Protein AF-M3D327-F1 (afdb_monomer)

Organism: NCBI:txid1284664

Foldseek 3Di:
DAQAAAEAEWEFPCLPPPNPPDFGKTKDFPVVLVVNCVVPQQHWYFYQGNVRWTWIAGSVLVVVVCVVDPDPPDRMDMDTCVSGVVRTDGPVVVVVVSVVSLDPDPDDPVVVVVHCQPDPPDDDPDDDDDDDDDDDDDD

Structure (mmCIF, N/CA/C/O backbone):
data_AF-M3D327-F1
#
_entry.id   AF-M3D327-F1
#
loop_
_atom_site.group_PDB
_atom_site.id
_atom_site.type_symbol
_atom_site.label_atom_id
_atom_site.label_alt_id
_atom_site.label_comp_id
_atom_site.label_asym_id
_atom_site.label_entity_id
_atom_site.label_seq_id
_atom_site.pdbx_PDB_ins_code
_atom_site.Cartn_x
_atom_site.Cartn_y
_atom_site.Cartn_z
_atom_site.occupancy
_atom_site.B_iso_or_equiv
_atom_site.auth_seq_id
_atom_site.auth_comp_id
_atom_site.auth_asym_id
_atom_site.auth_atom_id
_atom_site.pdbx_PDB_model_num
ATOM 1 N N . MET A 1 1 ? -12.982 -10.449 17.063 1.00 38.06 1 MET A N 1
ATOM 2 C CA . MET A 1 1 ? -11.955 -9.574 16.463 1.00 38.06 1 MET A CA 1
ATOM 3 C C . MET A 1 1 ? -11.464 -10.295 15.220 1.00 38.06 1 MET A C 1
ATOM 5 O O . MET A 1 1 ? -11.072 -11.445 15.348 1.00 38.06 1 MET A O 1
ATOM 9 N N . ARG A 1 2 ? -11.638 -9.720 14.027 1.00 43.25 2 ARG A N 1
ATOM 10 C CA . ARG A 1 2 ? -11.133 -10.313 12.782 1.00 43.25 2 ARG A CA 1
ATOM 11 C C . ARG A 1 2 ? -9.745 -9.730 12.567 1.00 43.25 2 ARG A C 1
ATOM 13 O O . ARG A 1 2 ? -9.640 -8.540 12.295 1.00 43.25 2 ARG A O 1
ATOM 20 N N . THR A 1 3 ? -8.714 -10.522 12.809 1.00 50.16 3 THR A N 1
ATOM 21 C CA . THR A 1 3 ? -7.324 -10.148 12.553 1.00 50.16 3 THR A CA 1
ATOM 22 C C . THR A 1 3 ? -7.073 -10.285 11.050 1.00 50.16 3 THR A C 1
ATOM 24 O O . THR A 1 3 ? -7.406 -11.308 10.457 1.00 50.16 3 THR A O 1
ATOM 27 N N . GLY A 1 4 ? -6.583 -9.224 10.413 1.00 60.16 4 GLY A N 1
ATOM 28 C CA . GLY A 1 4 ? -6.342 -9.165 8.972 1.00 60.16 4 GLY A CA 1
ATOM 29 C C . GLY A 1 4 ? -6.110 -7.730 8.525 1.00 60.16 4 GLY A C 1
ATOM 30 O O . GLY A 1 4 ? -6.919 -6.855 8.833 1.00 60.16 4 GLY A O 1
ATOM 31 N N . ASP A 1 5 ? -5.021 -7.483 7.801 1.00 66.38 5 ASP A N 1
ATOM 32 C CA . ASP A 1 5 ? -4.782 -6.169 7.213 1.00 66.38 5 ASP A CA 1
ATOM 33 C C . ASP A 1 5 ? -5.622 -5.982 5.948 1.00 66.38 5 ASP A C 1
ATOM 35 O O . ASP A 1 5 ? -5.693 -6.844 5.067 1.00 66.38 5 ASP A O 1
ATOM 39 N N . LEU A 1 6 ? -6.256 -4.813 5.843 1.00 75.12 6 LEU A N 1
ATOM 40 C CA . LEU A 1 6 ? -6.882 -4.379 4.601 1.00 75.12 6 LEU A CA 1
ATOM 41 C C . LEU A 1 6 ? -5.792 -3.882 3.657 1.00 75.12 6 LEU A C 1
ATOM 43 O O . LEU A 1 6 ? -5.127 -2.879 3.921 1.00 75.12 6 LEU A O 1
ATOM 47 N N . ILE A 1 7 ? -5.631 -4.596 2.547 1.00 84.56 7 ILE A N 1
ATOM 48 C CA . ILE A 1 7 ? -4.567 -4.360 1.578 1.00 84.56 7 ILE A CA 1
ATOM 49 C C . ILE A 1 7 ? -5.166 -3.842 0.272 1.00 84.56 7 ILE A C 1
ATOM 51 O O . ILE A 1 7 ? -6.045 -4.471 -0.322 1.00 84.56 7 ILE A O 1
ATOM 55 N N . GLN A 1 8 ? -4.633 -2.728 -0.227 1.00 88.12 8 GLN A N 1
ATOM 56 C CA . GLN A 1 8 ? -4.935 -2.223 -1.563 1.00 88.12 8 GLN A CA 1
ATOM 57 C C . GLN A 1 8 ? -3.743 -2.395 -2.504 1.00 88.12 8 GLN A C 1
ATOM 59 O O . GLN A 1 8 ? -2.686 -1.803 -2.314 1.00 88.12 8 GLN A O 1
ATOM 64 N N . VAL A 1 9 ? -3.935 -3.137 -3.594 1.00 91.88 9 VAL A N 1
ATOM 65 C CA . VAL A 1 9 ? -2.873 -3.375 -4.584 1.00 91.88 9 VAL A CA 1
ATOM 66 C C . VAL A 1 9 ? -2.920 -2.326 -5.701 1.00 91.88 9 VAL A C 1
ATOM 68 O O . VAL A 1 9 ? -3.999 -1.968 -6.194 1.00 91.88 9 VAL A O 1
ATOM 71 N N . LYS A 1 10 ? -1.753 -1.825 -6.120 1.00 92.88 10 LYS A N 1
ATOM 72 C CA . LYS A 1 10 ? -1.576 -0.917 -7.264 1.00 92.88 10 LYS A CA 1
ATOM 73 C C . LYS A 1 10 ? -0.363 -1.334 -8.091 1.00 92.88 10 LYS A C 1
ATOM 75 O O . LYS A 1 10 ? 0.684 -1.663 -7.552 1.00 92.88 10 LYS A O 1
ATOM 80 N N . LYS A 1 11 ? -0.499 -1.259 -9.414 1.00 92.56 11 LYS A N 1
ATOM 81 C CA . LYS A 1 11 ? 0.601 -1.466 -10.363 1.00 92.56 11 LYS A CA 1
ATOM 82 C C . LYS A 1 11 ? 1.211 -0.131 -10.764 1.00 92.56 11 LYS A C 1
ATOM 84 O O . LYS A 1 11 ? 0.477 0.846 -10.920 1.00 92.56 11 LYS A O 1
ATOM 89 N N . SER A 1 12 ? 2.528 -0.110 -10.917 1.00 92.12 12 SER A N 1
ATOM 90 C CA . SER A 1 12 ? 3.268 1.062 -11.367 1.00 92.12 12 SER A CA 1
ATOM 91 C C . SER A 1 12 ? 2.827 1.462 -12.770 1.00 92.12 12 SER A C 1
ATOM 93 O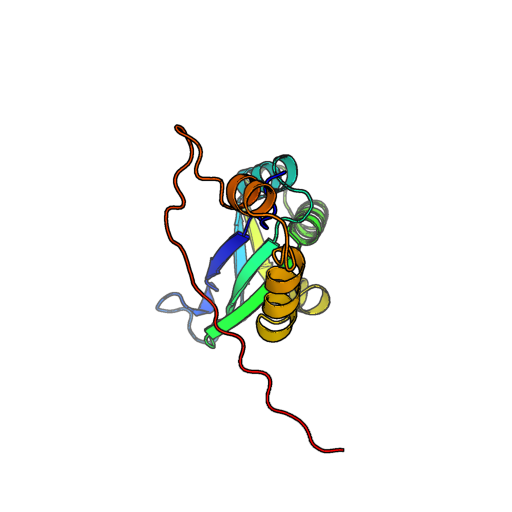 O . SER A 1 12 ? 2.588 0.613 -13.632 1.00 92.12 12 SER A O 1
ATOM 95 N N . ALA A 1 13 ? 2.762 2.765 -13.029 1.00 88.75 13 ALA A N 1
ATOM 96 C CA . ALA A 1 13 ? 2.535 3.294 -14.367 1.00 88.75 13 ALA A CA 1
ATOM 97 C C . ALA A 1 13 ? 3.628 2.852 -15.361 1.00 88.75 13 ALA A C 1
ATOM 99 O O . ALA A 1 13 ? 3.352 2.795 -16.559 1.00 88.75 13 ALA A O 1
ATOM 100 N N . ALA A 1 14 ? 4.825 2.490 -14.880 1.00 85.81 14 ALA A N 1
ATOM 101 C CA . ALA A 1 14 ? 5.914 1.948 -15.695 1.00 85.81 14 ALA A CA 1
ATOM 102 C C . ALA A 1 14 ? 5.580 0.581 -16.325 1.00 85.81 14 ALA A C 1
ATOM 104 O O . ALA A 1 14 ? 6.131 0.240 -17.367 1.00 85.81 14 ALA A O 1
ATOM 105 N N . LEU A 1 15 ? 4.632 -0.170 -15.745 1.00 83.69 15 LEU A N 1
ATOM 106 C CA . LEU A 1 15 ? 4.115 -1.429 -16.304 1.00 83.69 15 LEU A CA 1
ATOM 107 C C . LEU A 1 15 ? 3.075 -1.211 -17.415 1.00 83.69 15 LEU A C 1
ATOM 109 O O . LEU A 1 15 ? 2.579 -2.173 -17.999 1.00 83.69 15 LEU A O 1
ATOM 113 N N . THR A 1 16 ? 2.693 0.038 -17.695 1.00 80.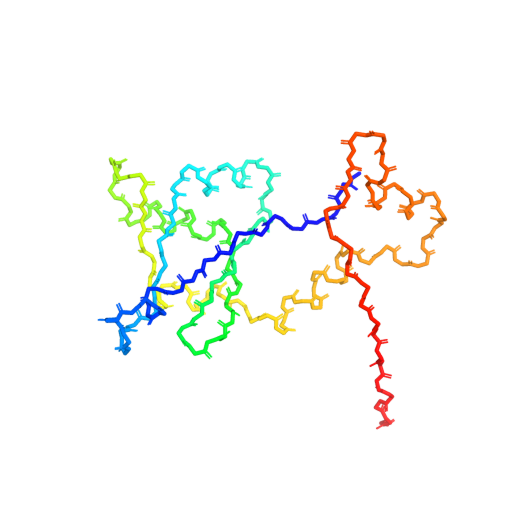38 16 THR A N 1
ATOM 114 C CA . THR A 1 16 ? 1.731 0.343 -18.760 1.00 80.38 16 THR A CA 1
ATOM 115 C C . THR A 1 16 ? 2.445 0.322 -20.118 1.00 80.38 16 THR A C 1
ATOM 117 O O . THR A 1 16 ? 3.491 0.968 -20.249 1.00 80.38 16 THR A O 1
ATOM 120 N N . PRO A 1 17 ? 1.891 -0.351 -21.148 1.00 73.44 17 PRO A N 1
ATOM 121 C CA . PRO A 1 17 ? 2.461 -0.348 -22.494 1.00 73.44 17 PRO A CA 1
ATOM 122 C C . PRO A 1 17 ? 2.753 1.077 -22.990 1.00 73.44 17 PRO A C 1
ATOM 124 O O . PRO A 1 17 ? 1.925 1.977 -22.839 1.00 73.44 17 PRO A O 1
ATOM 127 N N . GLY A 1 18 ? 3.948 1.298 -23.545 1.00 68.88 18 GLY A N 1
ATOM 128 C CA . GLY A 1 18 ? 4.393 2.613 -24.030 1.00 68.88 18 GLY A CA 1
ATOM 129 C C . GLY A 1 18 ? 4.981 3.555 -22.968 1.00 68.88 18 GLY A C 1
ATOM 130 O O . GLY A 1 18 ? 5.300 4.698 -23.288 1.00 68.88 18 GLY A O 1
ATOM 131 N N . ARG A 1 19 ? 5.140 3.112 -21.710 1.00 67.19 19 ARG A N 1
ATOM 132 C CA . ARG A 1 19 ? 5.776 3.891 -20.622 1.00 67.19 19 ARG A CA 1
ATOM 133 C C . ARG A 1 19 ? 6.955 3.181 -19.946 1.00 67.19 19 ARG A C 1
ATOM 135 O O . ARG A 1 19 ? 7.397 3.619 -18.882 1.00 67.19 19 ARG A O 1
ATOM 142 N N . ALA A 1 20 ? 7.462 2.114 -20.562 1.00 58.22 20 ALA A N 1
ATOM 143 C CA . ALA A 1 20 ? 8.624 1.378 -20.077 1.00 58.22 20 ALA A CA 1
ATOM 144 C C . ALA A 1 20 ? 9.837 2.320 -19.923 1.00 58.22 20 ALA A C 1
ATOM 146 O O . ALA A 1 20 ? 10.126 3.110 -20.819 1.00 58.22 20 ALA A O 1
ATOM 147 N N . GLY A 1 21 ? 10.510 2.267 -18.768 1.00 61.69 21 GLY A N 1
ATOM 148 C CA . GLY A 1 21 ? 11.679 3.102 -18.452 1.00 61.69 21 GLY A CA 1
ATOM 149 C C . GLY A 1 21 ? 11.391 4.421 -17.719 1.00 61.69 21 GLY A C 1
ATOM 150 O O . GLY A 1 21 ? 12.333 5.127 -17.367 1.00 61.69 21 GLY A O 1
ATOM 151 N N . ARG A 1 22 ? 10.123 4.768 -17.448 1.00 71.06 22 ARG A N 1
ATOM 152 C CA . ARG A 1 22 ? 9.789 5.886 -16.543 1.00 71.06 22 ARG A CA 1
ATOM 153 C C . ARG A 1 22 ? 9.910 5.487 -15.073 1.00 71.06 22 ARG A C 1
ATOM 155 O O . ARG A 1 22 ? 9.716 4.325 -14.729 1.00 71.06 22 ARG A O 1
ATOM 162 N N . GLU A 1 23 ? 10.180 6.479 -14.221 1.00 87.44 23 GLU A N 1
ATOM 163 C CA . GLU A 1 23 ? 10.185 6.314 -12.764 1.00 87.44 23 GLU A CA 1
ATOM 164 C C . GLU A 1 23 ? 8.863 5.697 -12.277 1.00 87.44 23 GLU A C 1
ATOM 166 O O . GLU A 1 23 ? 7.769 6.053 -12.739 1.00 87.44 23 GLU A O 1
ATOM 171 N N . ASP A 1 24 ? 8.979 4.755 -11.340 1.00 93.44 24 ASP A N 1
ATOM 172 C CA . ASP A 1 24 ? 7.843 4.075 -10.735 1.00 93.44 24 ASP A CA 1
ATOM 173 C C . ASP A 1 24 ? 6.892 5.083 -10.075 1.00 93.44 24 ASP A C 1
ATOM 175 O O . ASP A 1 24 ? 7.295 5.920 -9.263 1.00 93.44 24 ASP A O 1
ATOM 179 N N . SER A 1 25 ? 5.609 5.001 -10.428 1.00 94.50 25 SER A N 1
ATOM 180 C CA . SER A 1 25 ? 4.577 5.876 -9.875 1.00 94.50 25 SER A CA 1
ATOM 181 C C . SER A 1 25 ? 3.209 5.206 -9.846 1.00 94.50 25 SER A C 1
ATOM 183 O O . SER A 1 25 ? 2.883 4.380 -10.701 1.00 94.50 25 SER A O 1
ATOM 185 N N . TRP A 1 26 ? 2.387 5.579 -8.866 1.00 95.00 26 TRP A N 1
ATOM 186 C CA . TRP A 1 26 ? 1.081 4.971 -8.620 1.00 95.00 26 TRP A CA 1
ATOM 187 C C . TRP A 1 26 ? 0.018 6.033 -8.381 1.00 95.00 26 TRP A C 1
ATOM 189 O O . TRP A 1 26 ? 0.224 6.986 -7.633 1.00 95.00 26 TRP A O 1
ATOM 199 N N . THR A 1 27 ? -1.153 5.841 -8.985 1.00 93.69 27 THR A N 1
ATOM 200 C CA . THR A 1 27 ? -2.313 6.707 -8.760 1.00 93.69 27 THR A CA 1
ATOM 201 C C . THR A 1 27 ? -3.194 6.159 -7.639 1.00 93.69 27 THR A C 1
ATOM 203 O O . THR A 1 27 ? -3.692 5.028 -7.695 1.00 93.69 27 THR A O 1
ATOM 206 N N . VAL A 1 28 ? -3.436 7.000 -6.638 1.00 94.00 28 VAL A N 1
ATOM 207 C CA . VAL A 1 28 ? -4.244 6.714 -5.453 1.00 94.00 28 VAL A CA 1
ATOM 208 C C . VAL A 1 28 ? -5.542 7.514 -5.527 1.00 94.00 28 VAL A C 1
ATOM 210 O O . VAL A 1 28 ? -5.538 8.723 -5.758 1.00 94.00 28 VAL A O 1
ATOM 213 N N . LYS A 1 29 ? -6.679 6.831 -5.354 1.00 92.94 29 LYS A N 1
ATOM 214 C CA . LYS A 1 29 ? -8.001 7.468 -5.293 1.00 92.94 29 LYS A CA 1
ATOM 215 C C . LYS A 1 29 ? -8.263 7.896 -3.853 1.00 92.94 29 LYS A C 1
ATOM 217 O O . LYS A 1 29 ? -8.213 7.051 -2.967 1.00 92.94 29 LYS A O 1
ATOM 222 N N . ARG A 1 30 ? -8.599 9.169 -3.638 1.00 92.31 30 ARG A N 1
ATOM 223 C CA . ARG A 1 30 ? -8.744 9.752 -2.291 1.00 92.31 30 ARG A CA 1
ATOM 224 C C . ARG A 1 30 ? -9.839 9.070 -1.483 1.00 92.31 30 ARG A C 1
ATOM 226 O O . ARG A 1 30 ? -9.573 8.556 -0.410 1.00 92.31 30 ARG A O 1
ATOM 233 N N . ARG A 1 31 ? -11.031 8.940 -2.076 1.00 88.81 31 ARG A N 1
ATOM 234 C CA . ARG A 1 31 ? -12.158 8.240 -1.444 1.00 88.81 31 ARG A CA 1
ATOM 235 C C . ARG A 1 31 ? -11.783 6.823 -1.002 1.00 88.81 31 ARG A C 1
ATOM 237 O O . ARG A 1 31 ? -11.988 6.480 0.142 1.00 88.81 31 ARG A O 1
ATOM 244 N N . GLN A 1 32 ? -11.151 6.040 -1.879 1.00 89.81 32 GLN A N 1
ATOM 245 C CA . GLN A 1 32 ? -10.718 4.680 -1.537 1.00 89.81 32 GLN A CA 1
ATOM 246 C C . GLN A 1 32 ? -9.712 4.662 -0.377 1.00 89.81 32 GLN A C 1
ATOM 248 O O . GLN A 1 32 ? -9.761 3.769 0.459 1.00 89.81 32 GLN A O 1
ATOM 253 N N . LEU A 1 33 ? -8.775 5.611 -0.351 1.00 92.12 33 LEU A N 1
ATOM 254 C CA . LEU A 1 33 ? -7.788 5.726 0.716 1.00 92.12 33 LEU A CA 1
ATOM 255 C C . LEU A 1 33 ? -8.441 6.049 2.065 1.00 92.12 33 LEU A C 1
ATOM 257 O O . LEU A 1 33 ? -8.099 5.420 3.062 1.00 92.12 33 LEU A O 1
ATOM 261 N N . HIS A 1 34 ? -9.377 6.997 2.089 1.00 91.81 34 HIS A N 1
ATOM 262 C CA . HIS A 1 34 ? -10.098 7.370 3.307 1.00 91.81 34 HIS A CA 1
ATOM 263 C C . HIS A 1 34 ? -11.034 6.253 3.759 1.00 91.81 34 HIS A C 1
ATOM 265 O O . HIS A 1 34 ? -10.956 5.865 4.917 1.00 91.81 34 HIS A O 1
ATOM 271 N N . ASP A 1 35 ? -11.782 5.637 2.837 1.00 87.44 35 ASP A N 1
ATOM 272 C CA . ASP A 1 35 ? -12.620 4.469 3.128 1.00 87.44 35 ASP A CA 1
ATOM 273 C C . ASP A 1 35 ? -11.772 3.351 3.780 1.00 87.44 35 ASP A C 1
ATOM 275 O O . ASP A 1 35 ? -12.171 2.771 4.785 1.00 87.44 35 ASP A O 1
ATOM 279 N N . LEU A 1 36 ? -10.568 3.058 3.266 1.00 83.44 36 LEU A N 1
ATOM 280 C CA . LEU A 1 36 ? -9.670 2.053 3.860 1.00 83.4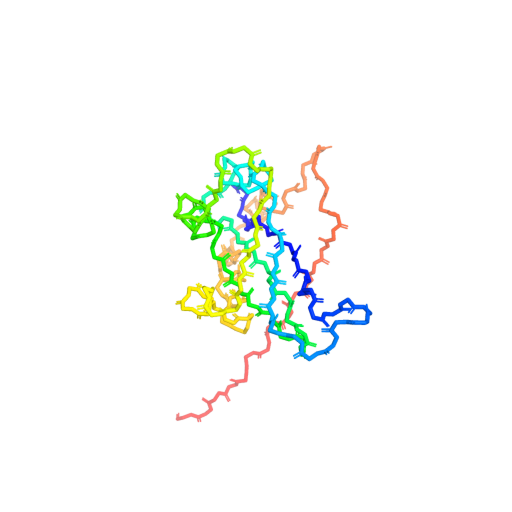4 36 LEU A CA 1
ATOM 281 C C . LEU A 1 36 ? -9.235 2.410 5.285 1.00 83.44 36 LEU A C 1
ATOM 283 O O . LEU A 1 36 ? -9.215 1.530 6.144 1.00 83.44 36 LEU A O 1
ATOM 287 N N . LEU A 1 37 ? -8.896 3.676 5.534 1.00 87.25 37 LEU A N 1
ATOM 288 C CA . LEU A 1 37 ? -8.448 4.155 6.844 1.00 87.25 37 LEU A CA 1
ATOM 289 C C . LEU A 1 37 ? -9.576 4.213 7.877 1.00 87.25 37 LEU A C 1
ATOM 291 O O . LEU A 1 37 ? -9.325 3.950 9.050 1.00 87.25 37 LEU A O 1
ATOM 295 N N . GLU A 1 38 ? -10.803 4.500 7.446 1.00 86.81 38 GLU A N 1
ATOM 296 C CA . GLU A 1 38 ? -11.998 4.417 8.291 1.00 86.81 38 GLU A CA 1
ATOM 297 C C . GLU A 1 38 ? -12.267 2.978 8.750 1.00 86.81 38 GLU A C 1
ATOM 299 O O . GLU A 1 38 ? -12.669 2.757 9.891 1.00 86.81 38 GLU A O 1
ATOM 304 N N . HIS A 1 39 ? -12.014 1.988 7.886 1.00 82.50 39 HIS A N 1
ATOM 305 C CA . HIS A 1 39 ? -12.220 0.576 8.218 1.00 82.50 39 HIS A CA 1
ATOM 306 C C . HIS A 1 39 ? -11.046 -0.037 8.991 1.00 82.50 39 HIS A C 1
ATOM 308 O O . HIS A 1 39 ? -11.258 -0.885 9.858 1.00 82.50 39 HIS A O 1
ATOM 314 N N . SER A 1 40 ? -9.808 0.346 8.669 1.00 80.50 40 SER A N 1
ATOM 315 C CA . SER A 1 40 ? -8.616 -0.089 9.393 1.00 80.50 40 SER A CA 1
ATOM 316 C C . SER A 1 40 ? -7.495 0.946 9.333 1.00 80.50 40 SER A C 1
ATOM 318 O O . SER A 1 40 ? -6.920 1.228 8.276 1.00 80.50 40 SER A O 1
ATOM 320 N N . ALA A 1 41 ? -7.091 1.420 10.512 1.00 83.31 41 ALA A N 1
ATOM 321 C CA . ALA A 1 41 ? -5.933 2.292 10.676 1.00 83.31 41 ALA A CA 1
ATOM 322 C C . ALA A 1 41 ? -4.591 1.595 10.357 1.00 83.31 41 ALA A C 1
ATOM 324 O O . ALA A 1 41 ? -3.597 2.285 10.119 1.00 83.31 41 ALA A O 1
ATOM 325 N N . SER A 1 42 ? -4.550 0.252 10.341 1.00 84.69 42 SER A N 1
ATOM 326 C CA . SER A 1 42 ? -3.373 -0.538 9.943 1.00 84.69 42 SER A CA 1
ATOM 327 C C . SER A 1 42 ? -3.325 -0.845 8.445 1.00 84.69 42 SER A C 1
ATOM 329 O O . SER A 1 42 ? -2.388 -1.494 7.999 1.00 84.69 42 SER A O 1
ATOM 331 N N . SER A 1 43 ? -4.301 -0.382 7.654 1.00 88.12 43 SER A N 1
ATOM 332 C CA . SER A 1 43 ? -4.359 -0.680 6.220 1.00 88.12 43 SER A CA 1
ATOM 333 C C . SER A 1 43 ? -3.087 -0.265 5.468 1.00 88.12 43 SER A C 1
ATOM 335 O O . SER A 1 43 ? -2.449 0.756 5.756 1.00 88.12 43 SER A O 1
ATOM 337 N N . VAL A 1 44 ? -2.726 -1.064 4.464 1.00 92.88 44 VAL A N 1
ATOM 338 C CA . VAL A 1 44 ? -1.507 -0.882 3.668 1.00 92.88 44 VAL A CA 1
ATOM 339 C C . VAL A 1 44 ? -1.797 -0.910 2.171 1.00 92.88 44 VAL A C 1
ATOM 341 O O . VAL A 1 44 ? -2.808 -1.434 1.698 1.00 92.88 44 VAL A O 1
ATOM 344 N N . TYR A 1 45 ? -0.877 -0.341 1.403 1.00 94.88 45 TYR A N 1
ATOM 345 C CA . TYR A 1 45 ? -0.846 -0.415 -0.046 1.00 94.88 45 TYR A CA 1
ATOM 346 C C . TYR A 1 45 ? 0.303 -1.304 -0.496 1.00 94.88 45 TYR A C 1
ATOM 348 O O . TYR A 1 45 ? 1.442 -1.103 -0.090 1.00 94.88 45 TYR A O 1
ATOM 356 N N . TRP A 1 46 ? 0.005 -2.248 -1.382 1.00 95.94 46 TRP A N 1
ATOM 357 C CA . TRP A 1 46 ? 1.004 -3.034 -2.096 1.00 95.94 46 TRP A CA 1
ATOM 358 C C . TRP A 1 46 ? 1.246 -2.392 -3.457 1.00 95.94 46 TRP A C 1
ATOM 360 O O . TRP A 1 46 ? 0.390 -2.430 -4.348 1.00 95.94 46 TRP A O 1
ATOM 370 N N . LEU A 1 47 ? 2.400 -1.754 -3.599 1.00 95.94 47 LEU A N 1
ATOM 371 C CA . LEU A 1 47 ? 2.801 -0.999 -4.774 1.00 95.94 47 LEU A CA 1
ATOM 372 C C . LEU A 1 47 ? 3.768 -1.846 -5.606 1.00 95.94 47 LEU A C 1
ATOM 374 O O . LEU A 1 47 ? 4.948 -1.963 -5.288 1.00 95.94 47 LEU A O 1
ATOM 378 N N . ILE A 1 48 ? 3.246 -2.452 -6.671 1.00 94.44 48 ILE A N 1
ATOM 379 C CA . ILE A 1 48 ? 4.011 -3.304 -7.585 1.00 94.44 48 ILE A CA 1
ATOM 380 C C . ILE A 1 48 ? 4.817 -2.403 -8.517 1.00 94.44 48 ILE A C 1
ATOM 382 O O . ILE A 1 48 ? 4.234 -1.593 -9.249 1.00 94.44 48 ILE A O 1
ATOM 386 N N . ARG A 1 49 ? 6.138 -2.540 -8.480 1.00 92.62 49 ARG A N 1
ATOM 387 C CA . ARG A 1 49 ? 7.104 -1.801 -9.294 1.00 92.62 49 ARG A CA 1
ATOM 388 C C . ARG A 1 49 ? 7.221 -2.370 -10.705 1.00 92.62 49 ARG A C 1
ATOM 390 O O . ARG A 1 49 ? 6.792 -3.488 -10.984 1.00 92.62 49 ARG A O 1
ATOM 397 N N . GLY A 1 50 ? 7.831 -1.598 -11.602 1.00 88.81 50 GLY A N 1
ATOM 398 C CA . GLY A 1 50 ? 8.118 -1.994 -12.982 1.00 88.81 50 GLY A CA 1
ATOM 399 C C . GLY A 1 50 ? 8.962 -3.265 -13.109 1.00 88.81 50 GLY A C 1
ATOM 400 O O . GLY A 1 50 ? 8.799 -4.008 -14.071 1.00 88.81 50 GLY A O 1
ATOM 401 N N . ASN A 1 51 ? 9.824 -3.533 -12.128 1.00 88.50 51 ASN A N 1
ATOM 402 C CA . ASN A 1 51 ? 10.672 -4.725 -12.069 1.00 88.50 51 ASN A CA 1
ATOM 403 C C . ASN A 1 51 ? 10.003 -5.937 -11.391 1.00 88.50 51 ASN A C 1
ATOM 405 O O . ASN A 1 51 ? 10.620 -6.992 -11.322 1.00 88.50 51 ASN A O 1
ATOM 409 N N . GLY A 1 52 ? 8.763 -5.803 -10.910 1.00 87.00 52 GLY A N 1
ATOM 410 C CA . GLY A 1 52 ? 8.022 -6.874 -10.239 1.00 87.00 52 GLY A CA 1
ATOM 411 C C . GLY A 1 52 ? 8.097 -6.853 -8.711 1.00 87.00 52 GLY A C 1
ATOM 412 O O . GLY A 1 52 ? 7.241 -7.469 -8.079 1.00 87.00 52 GLY A O 1
ATOM 413 N N . ASP A 1 53 ? 9.028 -6.099 -8.118 1.00 90.81 53 ASP A N 1
ATOM 414 C CA . ASP A 1 53 ? 9.117 -5.959 -6.661 1.00 90.81 53 ASP A CA 1
ATOM 415 C C . ASP A 1 53 ? 7.839 -5.331 -6.093 1.00 90.81 53 ASP A C 1
ATOM 417 O O . ASP A 1 53 ? 7.201 -4.477 -6.724 1.00 90.81 53 ASP A O 1
ATOM 421 N N . VAL A 1 54 ? 7.498 -5.689 -4.855 1.00 94.00 54 VAL A N 1
ATOM 422 C CA . VAL A 1 54 ? 6.358 -5.104 -4.146 1.00 94.00 54 VAL A CA 1
ATOM 423 C C . VAL A 1 54 ? 6.842 -4.290 -2.958 1.00 94.00 54 VAL A C 1
ATOM 425 O O . VAL A 1 54 ? 7.475 -4.810 -2.043 1.00 94.00 54 VAL A O 1
ATOM 428 N N . LEU A 1 55 ? 6.492 -3.006 -2.965 1.00 95.88 55 LEU A N 1
ATOM 429 C CA . LEU A 1 55 ? 6.666 -2.119 -1.823 1.00 95.88 55 LEU A CA 1
ATOM 430 C C . LEU A 1 55 ? 5.378 -2.099 -1.006 1.00 95.88 55 LEU A C 1
ATOM 432 O O . LEU A 1 55 ? 4.307 -1.814 -1.548 1.00 95.88 55 LEU A O 1
ATOM 436 N N . VAL A 1 56 ? 5.475 -2.353 0.292 1.00 95.62 56 VAL A N 1
ATOM 437 C CA . VAL A 1 56 ? 4.348 -2.240 1.217 1.00 95.62 56 VAL A CA 1
ATOM 438 C C . VAL A 1 56 ? 4.425 -0.886 1.911 1.00 95.62 56 VAL A C 1
ATOM 440 O O . VAL A 1 56 ? 5.414 -0.574 2.567 1.00 95.62 56 VAL A O 1
ATOM 443 N N . VAL A 1 57 ? 3.393 -0.059 1.744 1.00 96.44 57 VAL A N 1
ATOM 444 C CA . VAL A 1 57 ? 3.355 1.321 2.253 1.00 96.44 57 VAL A CA 1
ATOM 445 C C . VAL A 1 57 ? 2.120 1.523 3.133 1.00 96.44 57 VAL A C 1
ATOM 447 O O . VAL A 1 57 ? 1.011 1.234 2.678 1.00 96.44 57 VAL A O 1
ATOM 450 N N . PRO A 1 58 ? 2.247 2.070 4.354 1.00 95.12 58 PRO A N 1
ATOM 451 C CA . PRO A 1 58 ? 1.092 2.366 5.198 1.00 95.12 58 PRO A CA 1
ATOM 452 C C . PRO A 1 58 ? 0.115 3.346 4.534 1.00 95.12 58 PRO A C 1
ATOM 454 O O . PRO A 1 58 ? 0.516 4.409 4.052 1.00 95.12 58 PRO A O 1
ATOM 457 N N . ALA A 1 59 ? -1.188 3.057 4.573 1.00 95.06 59 ALA A N 1
ATOM 458 C CA . ALA A 1 59 ? -2.210 3.944 4.009 1.00 95.06 59 ALA A CA 1
ATOM 459 C C . ALA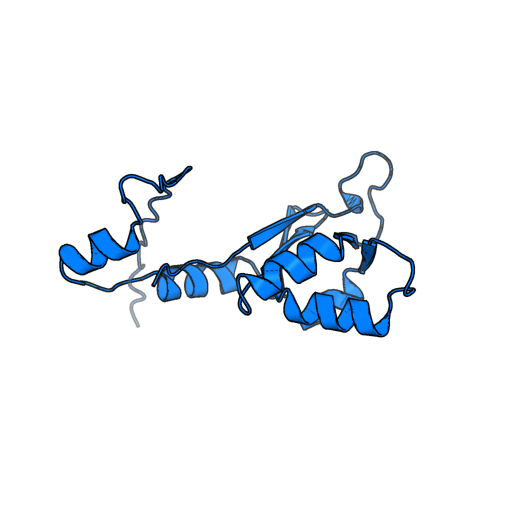 A 1 59 ? -2.188 5.334 4.672 1.00 95.06 59 ALA A C 1
ATOM 461 O O . ALA A 1 59 ? -2.289 6.355 3.993 1.00 95.06 59 ALA A O 1
ATOM 462 N N . LYS A 1 60 ? -1.938 5.399 5.986 1.00 95.69 60 LYS A N 1
ATOM 463 C CA . LYS A 1 60 ? -1.818 6.666 6.729 1.00 95.69 60 LYS A CA 1
ATOM 464 C C . LYS A 1 60 ? -0.692 7.564 6.207 1.00 95.69 60 LYS A C 1
ATOM 466 O O . LYS A 1 60 ? -0.830 8.783 6.198 1.00 95.69 60 LYS A O 1
ATOM 471 N N . PHE A 1 61 ? 0.401 6.967 5.725 1.00 96.50 61 PHE A N 1
ATOM 472 C CA . PHE A 1 61 ? 1.491 7.716 5.107 1.00 96.50 61 PHE A CA 1
ATOM 473 C C . PHE A 1 61 ? 1.039 8.324 3.776 1.00 96.50 61 PHE A C 1
ATOM 475 O O . PHE A 1 61 ? 1.264 9.506 3.530 1.00 96.50 61 PHE A O 1
ATOM 482 N N . LEU A 1 62 ? 0.318 7.561 2.948 1.00 95.94 62 LEU A N 1
ATOM 483 C CA . LEU A 1 62 ? -0.247 8.083 1.701 1.00 95.94 62 LEU A CA 1
ATOM 484 C C . LEU A 1 62 ? -1.271 9.200 1.945 1.00 95.94 62 LEU A C 1
ATOM 486 O O . LEU A 1 62 ? -1.335 10.129 1.146 1.00 95.94 62 LEU A O 1
ATOM 490 N N . ALA A 1 63 ? -2.023 9.156 3.048 1.00 94.94 63 ALA A N 1
ATOM 491 C CA . ALA A 1 63 ? -2.937 10.235 3.431 1.00 94.94 63 ALA A CA 1
ATOM 492 C C . ALA A 1 63 ? -2.185 11.511 3.848 1.00 94.94 63 ALA A C 1
ATOM 494 O O . ALA A 1 63 ? -2.604 12.616 3.511 1.00 94.94 63 ALA A O 1
ATOM 495 N N . ALA A 1 64 ? -1.033 11.380 4.513 1.00 94.62 64 ALA A N 1
ATOM 496 C CA . ALA A 1 64 ? -0.164 12.523 4.792 1.00 94.62 64 ALA A CA 1
ATOM 497 C C . ALA A 1 64 ? 0.424 13.120 3.500 1.00 94.62 64 ALA A C 1
ATOM 499 O O . ALA A 1 64 ? 0.421 14.337 3.320 1.00 94.62 64 ALA A O 1
ATOM 500 N N . VAL A 1 65 ? 0.861 12.268 2.564 1.00 94.19 65 VAL A N 1
ATOM 501 C CA . VAL A 1 65 ? 1.324 12.703 1.235 1.00 94.19 65 VAL A CA 1
ATOM 502 C C . VAL A 1 65 ? 0.204 13.416 0.475 1.00 94.19 65 VAL A C 1
ATOM 504 O O . VAL A 1 65 ? 0.446 14.469 -0.113 1.00 94.19 65 VAL A O 1
ATOM 507 N N . GLU A 1 66 ? -1.024 12.894 0.510 1.00 94.19 66 GLU A N 1
ATOM 508 C CA . GLU A 1 66 ? -2.205 13.556 -0.050 1.00 94.19 66 GLU A CA 1
ATOM 509 C C . GLU A 1 66 ? -2.395 14.951 0.554 1.00 94.19 66 GLU A C 1
ATOM 511 O O . GLU A 1 66 ? -2.497 15.919 -0.194 1.00 94.19 66 GLU A O 1
ATOM 516 N N . GLY A 1 67 ? -2.395 15.071 1.885 1.00 91.00 67 GLY A N 1
ATOM 517 C CA . GLY A 1 67 ? -2.562 16.353 2.574 1.00 91.00 67 GLY A CA 1
ATOM 518 C C . GLY A 1 67 ? -1.487 17.383 2.216 1.00 91.00 67 GLY A C 1
ATOM 519 O O . GLY A 1 67 ? -1.782 18.573 2.146 1.00 91.00 67 GLY A O 1
ATOM 520 N N . ALA A 1 68 ? -0.262 16.933 1.932 1.00 88.44 68 ALA A N 1
ATOM 521 C CA . ALA A 1 68 ? 0.852 17.801 1.558 1.00 88.44 68 ALA A CA 1
ATOM 522 C C . ALA A 1 68 ? 0.887 18.180 0.065 1.00 88.44 68 ALA A C 1
ATOM 524 O O . ALA A 1 68 ? 1.446 19.217 -0.287 1.00 88.44 68 ALA A O 1
ATOM 525 N N . THR A 1 69 ? 0.342 17.346 -0.828 1.00 83.38 69 THR A N 1
ATOM 526 C CA . THR A 1 69 ? 0.589 17.466 -2.281 1.00 83.38 69 THR A CA 1
ATOM 527 C C . THR A 1 69 ? -0.669 17.596 -3.137 1.00 83.38 69 THR A C 1
ATOM 529 O O . THR A 1 69 ? -0.595 18.065 -4.277 1.00 83.38 69 THR A O 1
ATOM 532 N N . ALA A 1 70 ? -1.836 17.181 -2.642 1.00 72.38 70 ALA A N 1
ATOM 533 C CA . ALA A 1 70 ? -3.042 17.111 -3.452 1.00 72.38 70 ALA A CA 1
ATOM 534 C C . ALA A 1 70 ? -3.747 18.470 -3.544 1.00 72.38 70 ALA A C 1
ATOM 536 O O . ALA A 1 70 ? -4.040 19.130 -2.549 1.00 72.38 70 ALA A O 1
ATOM 537 N N . ARG A 1 71 ? -4.128 18.858 -4.768 1.00 80.38 71 ARG A N 1
ATOM 538 C CA . ARG A 1 71 ? -5.088 19.952 -4.974 1.00 80.38 71 ARG A CA 1
ATOM 539 C C . ARG A 1 71 ? -6.442 19.536 -4.399 1.00 80.38 71 ARG A C 1
ATOM 541 O O . ARG A 1 71 ? -6.935 18.459 -4.735 1.00 80.38 71 ARG A O 1
ATOM 548 N N . LEU A 1 72 ? -7.068 20.411 -3.609 1.00 72.12 72 LEU A N 1
ATOM 549 C CA . LEU A 1 72 ? -8.325 20.142 -2.893 1.00 72.12 72 LEU A CA 1
ATOM 550 C C . LEU A 1 72 ? -9.443 19.572 -3.786 1.00 72.12 72 LEU A C 1
ATOM 552 O O . LEU A 1 72 ? -10.194 18.714 -3.330 1.00 72.12 72 LEU A O 1
ATOM 556 N N . SER A 1 73 ? -9.516 19.976 -5.058 1.00 77.94 73 SER A N 1
ATOM 557 C CA . SER A 1 73 ? -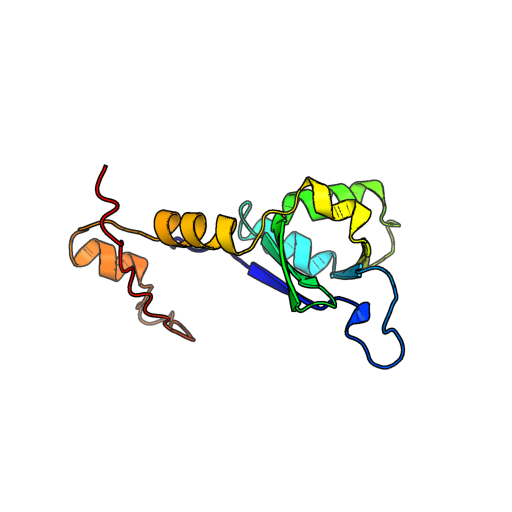10.535 19.524 -6.019 1.00 77.94 73 SER A CA 1
ATOM 558 C C . SER A 1 73 ? -10.230 18.195 -6.721 1.00 77.94 73 SER A C 1
ATOM 560 O O . SER A 1 73 ? -11.109 17.628 -7.374 1.00 77.94 73 SER A O 1
ATOM 562 N N . SER A 1 74 ? -9.005 17.671 -6.622 1.00 85.75 74 SER A N 1
ATOM 563 C CA . SER A 1 74 ? -8.654 16.424 -7.300 1.00 85.75 74 SER A CA 1
ATOM 564 C C . SER A 1 74 ? -9.256 15.227 -6.571 1.00 85.75 74 SER A C 1
ATOM 566 O O . SER A 1 74 ? -9.185 15.147 -5.348 1.00 85.75 74 SER A O 1
ATOM 568 N N . LYS A 1 75 ? -9.805 14.259 -7.318 1.00 91.12 75 LYS A N 1
ATOM 569 C CA . LYS A 1 75 ? -10.331 12.984 -6.778 1.00 91.12 75 LYS A CA 1
ATOM 570 C C . LYS A 1 75 ? -9.241 11.929 -6.553 1.00 91.12 75 LYS A C 1
ATOM 572 O O . LYS A 1 75 ? -9.485 10.892 -5.934 1.00 91.12 75 LYS A O 1
ATOM 577 N N . GLN A 1 76 ? -8.048 12.176 -7.081 1.00 92.75 76 GLN A N 1
ATOM 578 C CA . GLN A 1 76 ? -6.911 11.265 -7.041 1.00 92.75 76 GLN A CA 1
ATOM 579 C C . GLN A 1 76 ? -5.596 12.042 -7.002 1.00 92.75 76 GLN A C 1
ATOM 581 O O . GLN A 1 76 ? -5.538 13.207 -7.391 1.00 92.75 76 GLN A O 1
ATOM 586 N N . PHE A 1 77 ? -4.532 11.384 -6.579 1.00 93.50 77 PHE A N 1
ATOM 587 C CA . PHE A 1 77 ? -3.177 11.919 -6.624 1.00 93.50 77 PHE A CA 1
ATOM 588 C C . PHE A 1 77 ? -2.215 10.820 -7.069 1.00 93.50 77 PHE A C 1
ATOM 590 O O . PHE A 1 77 ? -2.556 9.636 -7.032 1.00 93.50 77 PHE A O 1
ATOM 597 N N . THR A 1 78 ? -1.037 11.211 -7.542 1.00 93.12 78 THR A N 1
ATOM 598 C CA . THR A 1 78 ? 0.000 10.275 -7.983 1.00 93.12 78 THR A CA 1
ATOM 599 C C . THR A 1 78 ? 1.194 10.411 -7.056 1.00 93.12 78 THR A C 1
ATOM 601 O O . THR A 1 78 ? 1.648 11.522 -6.803 1.00 93.12 78 THR A O 1
ATOM 604 N N . VAL A 1 79 ? 1.697 9.280 -6.572 1.00 94.31 79 VAL A N 1
ATOM 605 C CA . VAL A 1 79 ? 2.924 9.198 -5.776 1.00 94.31 79 VAL A CA 1
ATOM 606 C C . VAL A 1 79 ? 4.031 8.559 -6.602 1.00 94.31 79 VAL A C 1
ATOM 608 O O . VAL A 1 79 ? 3.777 7.591 -7.322 1.00 94.31 79 VAL A O 1
ATOM 611 N N . GLY A 1 80 ? 5.239 9.116 -6.525 1.00 94.50 80 GLY A N 1
ATOM 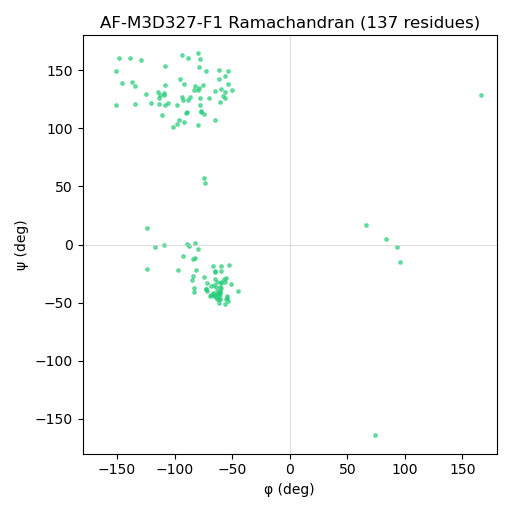612 C CA . GLY A 1 80 ? 6.442 8.552 -7.140 1.00 94.50 80 GLY A CA 1
ATOM 613 C C . GLY A 1 80 ? 7.223 7.675 -6.162 1.00 94.50 80 GLY A C 1
ATOM 614 O O . GLY A 1 80 ? 7.042 7.771 -4.946 1.00 94.50 80 GLY A O 1
ATOM 615 N N . TYR A 1 81 ? 8.118 6.839 -6.684 1.00 94.25 81 TYR A N 1
ATOM 616 C CA . TYR A 1 81 ? 8.992 5.977 -5.884 1.00 94.25 81 TYR A CA 1
ATOM 617 C C . TYR A 1 81 ? 9.811 6.753 -4.851 1.00 94.25 81 TYR A C 1
ATOM 619 O O . TYR A 1 81 ? 9.842 6.378 -3.680 1.00 94.25 81 TYR A O 1
ATOM 627 N N . THR A 1 82 ? 10.414 7.870 -5.251 1.00 93.62 82 THR A N 1
ATOM 628 C CA . THR A 1 82 ? 11.185 8.747 -4.356 1.00 93.62 82 THR A CA 1
ATOM 629 C C . THR A 1 82 ? 10.383 9.242 -3.150 1.00 93.62 82 THR A C 1
ATOM 631 O O . THR A 1 82 ? 10.946 9.375 -2.065 1.00 93.62 82 THR A O 1
ATOM 634 N N . THR A 1 83 ? 9.070 9.442 -3.300 1.00 93.69 83 THR A N 1
ATOM 635 C CA . THR A 1 83 ? 8.169 9.837 -2.207 1.00 93.69 83 THR A CA 1
ATOM 636 C C . THR A 1 83 ? 7.910 8.697 -1.225 1.00 93.69 83 THR A C 1
ATOM 638 O O . THR A 1 83 ? 7.823 8.933 -0.024 1.00 93.69 83 THR A O 1
ATOM 641 N N . VAL A 1 84 ? 7.769 7.461 -1.715 1.00 94.62 84 VAL A N 1
ATOM 642 C CA . VAL A 1 84 ? 7.311 6.327 -0.893 1.00 94.62 84 VAL A CA 1
ATOM 643 C C . VAL A 1 84 ? 8.439 5.453 -0.350 1.00 94.62 84 VAL A C 1
ATOM 645 O O . VAL A 1 84 ? 8.242 4.802 0.670 1.00 94.62 84 VAL A O 1
ATOM 648 N N . ARG A 1 85 ? 9.629 5.462 -0.970 1.00 93.38 85 ARG A N 1
ATOM 649 C CA . ARG A 1 85 ? 10.748 4.554 -0.642 1.00 93.38 85 ARG A CA 1
ATOM 650 C C . ARG A 1 85 ? 11.177 4.575 0.827 1.00 93.38 85 ARG A C 1
ATOM 652 O O . ARG A 1 85 ? 11.673 3.579 1.323 1.00 93.38 85 ARG A O 1
ATOM 659 N N . HIS A 1 86 ? 10.997 5.705 1.510 1.00 92.25 86 HIS A N 1
ATOM 660 C CA . HIS A 1 86 ? 11.427 5.889 2.899 1.00 92.25 86 HIS A CA 1
ATOM 661 C C . HIS A 1 86 ? 10.446 5.307 3.923 1.00 92.25 86 HIS A C 1
ATOM 663 O O . HIS A 1 86 ? 10.833 5.043 5.054 1.00 92.25 86 HIS A O 1
ATOM 669 N N . ALA A 1 87 ? 9.183 5.134 3.532 1.00 92.81 87 ALA A N 1
ATOM 670 C CA . ALA A 1 87 ? 8.131 4.553 4.363 1.00 92.81 87 ALA A CA 1
ATOM 671 C C . ALA A 1 87 ? 7.721 3.152 3.883 1.00 92.81 87 ALA A C 1
ATOM 673 O O . ALA A 1 87 ? 6.813 2.548 4.452 1.00 92.81 87 ALA A O 1
ATOM 674 N N . ALA A 1 88 ? 8.345 2.672 2.806 1.00 93.38 88 ALA A N 1
ATOM 675 C CA . ALA A 1 88 ? 8.103 1.359 2.248 1.00 93.38 88 ALA A CA 1
ATOM 676 C C . ALA A 1 88 ? 8.895 0.298 3.016 1.00 93.38 88 ALA A C 1
ATOM 678 O O . ALA A 1 88 ? 10.085 0.474 3.268 1.00 93.38 88 ALA A O 1
ATOM 679 N N . ILE A 1 89 ? 8.244 -0.823 3.303 1.00 93.50 89 ILE A N 1
ATOM 680 C CA . ILE A 1 89 ? 8.899 -2.073 3.699 1.00 93.50 89 ILE A CA 1
ATOM 681 C C . ILE A 1 89 ? 8.778 -3.077 2.555 1.00 93.50 89 ILE A C 1
ATOM 683 O O . ILE A 1 89 ? 7.864 -2.983 1.725 1.00 93.50 89 ILE A O 1
ATOM 687 N N . THR A 1 90 ? 9.717 -4.015 2.471 1.00 91.00 90 THR A N 1
ATOM 688 C CA . THR A 1 90 ? 9.667 -5.038 1.423 1.00 91.00 90 THR A CA 1
ATOM 689 C C . THR A 1 90 ? 8.645 -6.116 1.770 1.00 91.00 90 THR A C 1
ATOM 691 O O . THR A 1 90 ? 8.250 -6.280 2.929 1.00 91.00 90 THR A O 1
ATOM 694 N N . MET A 1 91 ? 8.196 -6.863 0.762 1.00 88.00 91 MET A N 1
ATOM 695 C CA . MET A 1 91 ? 7.254 -7.963 0.971 1.00 88.00 91 MET A CA 1
ATOM 696 C C . MET A 1 91 ? 7.831 -9.043 1.897 1.00 88.00 91 MET A C 1
ATOM 698 O O . MET A 1 91 ? 7.110 -9.594 2.723 1.00 88.00 91 MET A O 1
ATOM 702 N N . GLU A 1 92 ? 9.132 -9.310 1.798 1.00 86.31 92 GLU A N 1
ATOM 703 C CA . GLU A 1 92 ? 9.853 -10.294 2.610 1.00 86.31 92 GLU A CA 1
ATOM 704 C C . GLU A 1 92 ? 9.876 -9.916 4.092 1.00 86.31 92 GLU A C 1
ATOM 706 O O . GLU A 1 92 ? 9.902 -10.799 4.939 1.00 86.31 92 GLU A O 1
ATOM 711 N N . GLN A 1 93 ? 9.848 -8.618 4.406 1.00 85.94 93 GLN A N 1
ATOM 712 C CA . GLN A 1 93 ? 9.752 -8.118 5.779 1.00 85.94 93 GLN A CA 1
ATOM 713 C C . GLN A 1 93 ? 8.301 -8.102 6.268 1.00 85.94 93 GLN A C 1
ATOM 715 O O . GLN A 1 93 ? 8.021 -8.481 7.399 1.00 85.94 93 GLN A O 1
ATOM 720 N N . TYR A 1 94 ? 7.365 -7.702 5.404 1.00 86.88 94 TYR A N 1
ATOM 721 C CA . TYR A 1 94 ? 5.956 -7.576 5.768 1.00 86.88 94 TYR A CA 1
ATOM 722 C C . TYR A 1 94 ? 5.244 -8.921 5.951 1.00 86.88 94 TYR A C 1
ATOM 724 O O . TYR A 1 94 ? 4.395 -9.050 6.829 1.00 86.88 94 TYR A O 1
ATOM 732 N N . LEU A 1 95 ? 5.547 -9.925 5.120 1.00 82.50 95 LEU A N 1
ATOM 733 C CA . LEU A 1 95 ? 4.863 -11.219 5.174 1.00 82.50 95 LEU A CA 1
ATOM 734 C C . LEU A 1 95 ? 5.047 -11.938 6.516 1.00 82.50 95 LEU A C 1
ATOM 736 O O . LEU A 1 95 ? 4.035 -12.384 7.051 1.00 82.50 95 LEU A O 1
ATOM 740 N N . PRO A 1 96 ? 6.261 -12.041 7.092 1.00 78.81 96 PRO A N 1
ATOM 741 C CA . PRO A 1 96 ? 6.437 -12.580 8.435 1.00 78.81 96 PRO A CA 1
ATOM 742 C C . PRO A 1 96 ? 5.594 -11.846 9.479 1.00 78.81 96 PRO A C 1
ATOM 744 O O . PRO A 1 96 ? 4.880 -12.504 10.228 1.00 78.81 96 PRO A O 1
ATOM 747 N N . ASP A 1 97 ? 5.598 -10.510 9.484 1.00 76.00 97 ASP A N 1
ATOM 748 C CA . ASP A 1 97 ? 4.818 -9.708 10.437 1.00 76.00 97 ASP A CA 1
ATOM 749 C C . ASP A 1 97 ? 3.313 -9.943 10.286 1.00 76.00 97 ASP A C 1
ATOM 751 O O . ASP A 1 97 ? 2.598 -10.109 11.275 1.00 76.00 97 ASP A O 1
ATOM 755 N N . LEU A 1 98 ? 2.827 -10.010 9.044 1.00 75.38 98 LEU A N 1
ATOM 756 C CA . LEU A 1 98 ? 1.435 -10.319 8.746 1.00 75.38 98 LEU A CA 1
ATOM 757 C C . LEU A 1 98 ? 1.078 -11.733 9.218 1.00 75.38 98 LEU A C 1
ATOM 759 O O . LEU A 1 98 ? 0.056 -11.923 9.869 1.00 75.38 98 LEU A O 1
ATOM 763 N N . VAL A 1 99 ? 1.914 -12.727 8.916 1.00 72.19 99 VAL A N 1
ATOM 764 C CA . VAL A 1 99 ? 1.675 -14.129 9.285 1.00 72.19 99 VAL A CA 1
ATOM 765 C C . VAL A 1 99 ? 1.719 -14.311 10.801 1.00 72.19 99 VAL A C 1
ATOM 767 O O . VAL A 1 99 ? 0.823 -14.945 11.349 1.00 72.19 99 VAL A O 1
ATOM 770 N N . VAL A 1 100 ? 2.692 -13.715 11.492 1.00 68.06 100 VAL A N 1
ATOM 771 C CA . VAL A 1 100 ? 2.796 -13.737 12.960 1.00 68.06 100 VAL A CA 1
ATOM 772 C C . VAL A 1 100 ? 1.644 -12.966 13.601 1.00 68.06 100 VAL A C 1
ATOM 774 O O . VAL A 1 100 ? 1.047 -13.446 14.559 1.00 68.06 100 VAL A O 1
ATOM 777 N N . GLY A 1 101 ? 1.260 -11.810 13.058 1.00 63.34 101 GLY A N 1
ATOM 778 C CA . GLY A 1 101 ? 0.113 -11.034 13.539 1.00 63.34 101 GLY A CA 1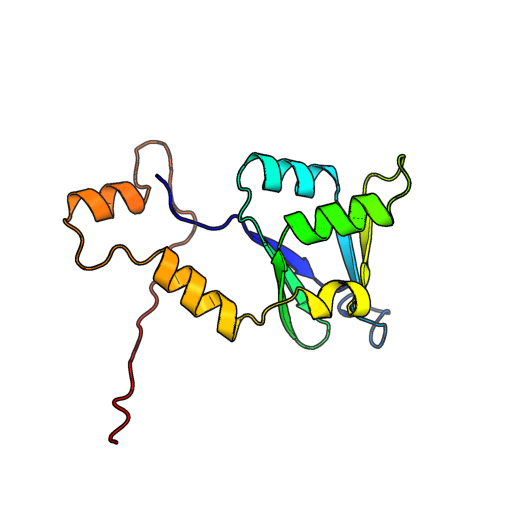
ATOM 779 C C . GLY A 1 101 ? -1.232 -11.748 13.350 1.00 63.34 101 GLY A C 1
ATOM 780 O O . GLY A 1 101 ? -2.192 -11.477 14.073 1.00 63.34 101 GLY A O 1
ATOM 781 N N . LEU A 1 102 ? -1.300 -12.685 12.402 1.00 63.62 102 LEU A N 1
ATOM 782 C CA . LEU A 1 102 ? -2.436 -13.581 12.177 1.00 63.62 102 LEU A CA 1
ATOM 783 C C . LEU A 1 102 ? -2.302 -14.919 12.914 1.00 63.62 102 LEU A C 1
ATOM 785 O O . LEU A 1 102 ? -3.265 -15.688 12.964 1.00 63.62 102 LEU A O 1
ATOM 789 N N . TRP A 1 103 ? -1.135 -15.206 13.492 1.00 59.53 103 TRP A N 1
ATOM 790 C CA . TRP A 1 103 ? -0.856 -16.454 14.181 1.00 59.53 103 TRP A CA 1
ATOM 791 C C . TRP A 1 103 ? -1.560 -16.471 15.534 1.00 59.53 103 TRP A C 1
ATOM 793 O O . TRP A 1 103 ? -1.215 -15.750 16.466 1.00 59.53 103 TRP A O 1
ATOM 803 N N . LEU A 1 104 ? -2.555 -17.343 15.667 1.00 56.75 104 LEU A N 1
ATOM 804 C CA . LEU A 1 104 ? -3.321 -17.492 16.905 1.00 56.75 104 LEU A CA 1
ATOM 805 C C . LEU A 1 104 ? -2.606 -18.386 17.933 1.00 56.75 104 LEU A C 1
ATOM 807 O O . LEU A 1 104 ? -3.155 -18.630 19.004 1.00 56.75 104 LEU A O 1
ATOM 811 N N . GLY A 1 105 ? -1.406 -18.898 17.642 1.00 58.00 105 GLY A N 1
ATOM 812 C CA . GLY A 1 105 ? -0.742 -19.892 18.490 1.00 58.00 105 GLY A CA 1
ATOM 813 C C . GLY A 1 105 ? -1.365 -21.283 18.378 1.00 58.00 105 GLY A C 1
ATOM 814 O O . GLY A 1 105 ? -2.181 -21.559 17.498 1.00 58.00 105 GLY A O 1
ATOM 815 N N . SER A 1 106 ? -1.047 -22.143 19.347 1.00 50.66 106 SER A N 1
ATOM 816 C CA . SER A 1 106 ? -1.839 -23.326 19.709 1.00 50.66 106 SER A CA 1
ATOM 817 C C . SER A 1 106 ? -3.099 -22.901 20.476 1.00 50.66 106 SER A C 1
ATOM 819 O O . SER A 1 106 ? -3.332 -23.264 21.628 1.00 50.66 106 SER A O 1
ATOM 821 N N . SER A 1 107 ? -3.904 -22.044 19.857 1.00 52.41 107 SER A N 1
ATOM 822 C CA . SER A 1 107 ? -5.157 -21.586 20.444 1.00 52.41 107 SER A CA 1
ATOM 823 C C . SER A 1 107 ? -6.216 -22.687 20.415 1.00 52.41 107 SER A C 1
ATOM 825 O O . SER A 1 107 ? -6.249 -23.510 19.504 1.00 52.41 107 SER A O 1
ATOM 827 N N . SER A 1 108 ? -7.120 -22.680 21.400 1.00 53.34 108 SER A N 1
ATOM 828 C CA . SER A 1 108 ? -8.243 -23.626 21.455 1.00 53.34 108 SER A CA 1
ATOM 829 C C . SER A 1 108 ? -9.068 -23.625 20.156 1.00 53.34 108 SER A C 1
ATOM 831 O O . SER A 1 108 ? -9.225 -22.576 19.527 1.00 53.34 108 SER A O 1
ATOM 833 N N . GLU A 1 109 ? -9.665 -24.769 19.804 1.00 61.75 109 GLU A N 1
ATOM 834 C CA . GLU A 1 109 ? -10.531 -24.961 18.621 1.00 61.75 109 GLU A CA 1
ATOM 835 C C . GLU A 1 109 ? -11.553 -23.818 18.444 1.00 61.75 109 GLU A C 1
ATOM 837 O O . GLU A 1 109 ? -11.777 -23.302 17.350 1.00 61.75 109 GLU A O 1
ATOM 842 N N . ARG A 1 110 ? -12.127 -23.344 19.558 1.00 58.28 110 ARG A N 1
ATOM 843 C CA . ARG A 1 110 ? -13.094 -22.238 19.595 1.00 58.28 110 ARG A CA 1
ATOM 844 C C . ARG A 1 110 ? -12.502 -20.908 19.107 1.00 58.28 110 ARG A C 1
ATOM 846 O O . ARG A 1 110 ? -13.189 -20.156 18.418 1.00 58.28 110 ARG A O 1
ATOM 853 N N . THR A 1 111 ? -11.259 -20.600 19.466 1.00 54.06 111 THR A N 1
ATOM 854 C CA . THR A 1 111 ? -10.567 -19.364 19.066 1.00 54.06 111 THR A CA 1
ATOM 855 C C . THR A 1 111 ? -1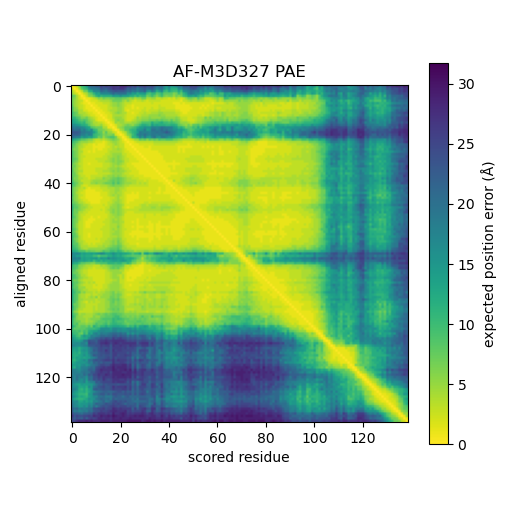0.205 -19.397 17.582 1.00 54.06 111 THR A C 1
ATOM 857 O O . THR A 1 111 ? -10.392 -18.399 16.887 1.00 54.06 111 THR A O 1
ATOM 860 N N . LEU A 1 112 ? -9.768 -20.559 17.081 1.00 59.03 112 LEU A N 1
ATOM 861 C CA . LEU A 1 112 ? -9.511 -20.779 15.655 1.00 59.03 112 LEU A CA 1
ATOM 862 C C . LEU A 1 112 ? -10.790 -20.577 14.828 1.00 59.03 112 LEU A C 1
ATOM 864 O O . LEU A 1 112 ? -10.780 -19.813 13.866 1.00 59.03 112 LEU A O 1
ATOM 868 N N . GLN A 1 113 ? -11.916 -21.160 15.253 1.00 61.50 113 GLN A N 1
ATOM 869 C CA . GLN A 1 113 ? -13.221 -20.982 14.596 1.00 61.50 113 GLN A CA 1
ATOM 870 C C . GLN A 1 113 ? -13.685 -19.516 14.574 1.00 61.50 113 GLN A C 1
ATOM 872 O O . GLN A 1 113 ? -14.187 -19.027 13.562 1.00 61.50 113 GLN A O 1
ATOM 877 N N . ALA A 1 114 ? -13.486 -18.775 15.668 1.00 57.09 114 ALA A N 1
ATOM 878 C CA . ALA A 1 114 ? -13.845 -17.358 15.728 1.00 57.09 114 ALA A CA 1
ATOM 879 C C . ALA A 1 114 ? -13.003 -16.489 14.774 1.00 57.09 114 ALA A C 1
ATOM 881 O O . ALA A 1 114 ? -13.513 -15.519 14.206 1.00 57.09 114 ALA A O 1
ATOM 882 N N . ALA A 1 115 ? -11.728 -16.834 14.590 1.00 55.41 115 ALA A N 1
ATOM 883 C CA . ALA A 1 115 ? -10.794 -16.088 13.757 1.00 55.41 115 ALA A CA 1
ATOM 884 C C . ALA A 1 115 ? -10.860 -16.453 12.264 1.00 55.41 115 ALA A C 1
ATOM 886 O O . ALA A 1 115 ? -10.692 -15.571 11.426 1.00 55.41 115 ALA A O 1
ATOM 887 N N . GLN A 1 116 ? -11.195 -17.703 11.916 1.00 59.22 116 GLN A N 1
ATOM 888 C CA . GLN A 1 116 ? -11.430 -18.146 10.530 1.00 59.22 116 GLN A CA 1
ATOM 889 C C . GLN A 1 116 ? -12.565 -17.378 9.835 1.00 59.22 116 GLN A C 1
ATOM 891 O O . GLN A 1 116 ? -12.672 -17.382 8.608 1.00 59.22 116 GLN A O 1
ATOM 896 N N . GLY A 1 117 ? -13.437 -16.720 10.607 1.00 52.81 117 GLY A N 1
ATOM 897 C CA . GLY A 1 117 ? -14.527 -15.920 10.061 1.00 52.81 117 GLY A CA 1
ATOM 898 C C . GLY A 1 117 ? -15.585 -16.751 9.332 1.00 52.81 117 GLY A C 1
ATOM 899 O O . GLY A 1 117 ? -16.390 -16.176 8.605 1.00 52.81 117 GLY A O 1
ATOM 900 N N . THR A 1 118 ? -15.619 -18.070 9.543 1.00 55.72 118 THR A N 1
ATOM 901 C CA . THR A 1 118 ? -16.588 -19.049 9.019 1.00 55.72 118 THR A CA 1
ATOM 902 C C . THR A 1 118 ? -17.947 -18.931 9.725 1.00 55.72 118 THR A C 1
ATOM 904 O O . THR A 1 118 ? -18.505 -19.885 10.256 1.00 55.72 118 THR A O 1
ATOM 907 N N . GLY A 1 119 ? -18.513 -17.725 9.749 1.00 54.75 119 GLY A N 1
ATOM 908 C CA . GLY A 1 119 ? -19.894 -17.485 10.168 1.00 54.75 119 GLY A CA 1
ATOM 909 C C . GLY A 1 119 ? -20.865 -17.605 8.991 1.00 54.75 119 GLY A C 1
ATOM 910 O O . GLY A 1 119 ? -20.484 -17.428 7.837 1.00 54.75 119 GLY A O 1
ATOM 911 N N . ARG A 1 120 ? -22.158 -17.815 9.277 1.00 52.31 120 ARG A N 1
ATOM 912 C CA . ARG A 1 120 ? -23.245 -17.987 8.283 1.00 52.31 120 ARG A CA 1
ATOM 913 C C . ARG A 1 120 ? -23.341 -16.866 7.221 1.00 52.31 120 ARG A C 1
ATOM 915 O O . ARG A 1 120 ? -23.975 -17.065 6.193 1.00 52.31 120 ARG A O 1
ATOM 922 N N . THR A 1 121 ? -22.723 -15.707 7.464 1.00 47.44 121 THR A N 1
ATOM 923 C CA . THR A 1 121 ? -22.758 -14.502 6.615 1.00 47.44 121 THR A CA 1
ATOM 924 C C . THR A 1 121 ? -21.401 -14.082 6.043 1.00 47.44 121 THR A C 1
ATOM 926 O O . THR A 1 121 ? -21.331 -13.090 5.324 1.00 47.44 121 THR A O 1
ATOM 929 N N . THR A 1 122 ? -20.298 -14.770 6.363 1.00 43.06 122 THR A N 1
ATOM 930 C CA . THR A 1 122 ? -18.954 -14.383 5.896 1.00 43.06 122 THR A CA 1
ATOM 931 C C . THR A 1 122 ? -18.219 -15.616 5.386 1.00 43.06 122 THR A C 1
ATOM 933 O O . THR A 1 122 ? -18.055 -16.590 6.111 1.00 43.06 122 THR A O 1
ATOM 936 N N . ARG A 1 123 ? -17.810 -15.598 4.114 1.00 47.53 123 ARG A N 1
ATOM 937 C CA . ARG A 1 123 ? -17.089 -16.706 3.479 1.00 47.53 123 ARG A CA 1
ATOM 938 C C . ARG A 1 123 ? -15.730 -16.189 3.004 1.00 47.53 123 ARG A C 1
ATOM 940 O O . ARG A 1 123 ? -15.721 -15.245 2.210 1.00 47.53 123 ARG A O 1
ATOM 947 N N . PRO A 1 124 ? -14.602 -16.763 3.456 1.00 50.84 124 PRO A N 1
ATOM 948 C CA . PRO A 1 124 ? -13.304 -16.463 2.870 1.00 50.84 124 PRO A CA 1
ATOM 949 C C . PRO A 1 124 ? -13.370 -16.757 1.371 1.00 50.84 124 PRO A C 1
ATOM 951 O O . PRO A 1 124 ? -13.793 -17.841 0.967 1.00 50.84 124 PRO A O 1
ATOM 954 N N . ARG A 1 125 ? -13.013 -15.779 0.534 1.00 44.75 125 ARG A N 1
ATOM 955 C CA . ARG A 1 125 ? -13.046 -15.959 -0.926 1.00 44.75 125 ARG A CA 1
ATOM 956 C C . ARG A 1 125 ? -11.887 -16.833 -1.410 1.00 44.75 125 ARG A C 1
ATOM 958 O O . ARG A 1 125 ? -12.037 -17.525 -2.408 1.00 44.75 125 ARG A O 1
ATOM 965 N N . PHE A 1 126 ? -10.776 -16.810 -0.674 1.00 44.69 126 PHE A N 1
ATOM 966 C CA . PHE A 1 126 ? -9.596 -17.640 -0.877 1.00 44.69 126 PHE A CA 1
ATOM 967 C C . PHE A 1 126 ? -8.993 -17.973 0.489 1.00 44.69 126 PHE A C 1
ATOM 969 O O . PHE A 1 126 ? -8.949 -17.108 1.364 1.00 44.69 126 PHE A O 1
ATOM 976 N N . ALA A 1 127 ? -8.552 -19.215 0.660 1.00 53.91 127 ALA A N 1
ATOM 977 C CA . ALA A 1 127 ? -7.752 -19.649 1.796 1.00 53.91 127 ALA A CA 1
ATOM 978 C C . ALA A 1 127 ? -6.366 -20.016 1.262 1.00 53.91 127 ALA A C 1
ATOM 980 O O . ALA A 1 127 ? -6.262 -20.794 0.314 1.00 53.91 127 ALA A O 1
ATOM 981 N N . LEU A 1 128 ? -5.324 -19.417 1.833 1.00 45.88 128 LEU A N 1
ATOM 982 C CA . LEU A 1 128 ? -3.938 -19.795 1.584 1.00 45.88 128 LEU A CA 1
ATOM 983 C C . LEU A 1 128 ? -3.434 -20.537 2.816 1.00 45.88 128 LEU A C 1
ATOM 985 O O . LEU A 1 128 ? -3.452 -19.985 3.914 1.00 45.88 128 LEU A O 1
ATOM 989 N N . THR A 1 129 ? -2.994 -21.775 2.619 1.00 50.44 129 THR A N 1
ATOM 990 C CA . THR A 1 129 ? -2.215 -22.509 3.617 1.00 50.44 129 THR A CA 1
ATOM 991 C C . THR A 1 129 ? -0.748 -22.182 3.381 1.00 50.44 129 THR A C 1
ATOM 993 O O . THR A 1 129 ? -0.259 -22.332 2.262 1.00 50.44 129 THR A O 1
ATOM 996 N N . ILE A 1 130 ? -0.072 -21.683 4.413 1.00 53.38 130 ILE A N 1
ATOM 997 C CA . ILE A 1 130 ? 1.363 -21.396 4.388 1.00 53.38 130 ILE A CA 1
ATOM 998 C C . ILE A 1 130 ? 2.029 -22.400 5.322 1.00 53.38 130 ILE A C 1
ATOM 1000 O O . ILE A 1 130 ? 1.847 -22.321 6.536 1.00 53.38 130 ILE A O 1
ATOM 1004 N N . ASP A 1 131 ? 2.798 -23.323 4.756 1.00 52.41 131 ASP A N 1
ATOM 1005 C CA . ASP A 1 131 ? 3.619 -24.253 5.524 1.00 52.41 131 ASP A CA 1
ATOM 1006 C C . ASP A 1 131 ? 4.995 -23.623 5.768 1.00 52.41 131 ASP A C 1
ATOM 1008 O O . ASP A 1 131 ? 5.760 -23.373 4.833 1.00 52.41 131 ASP A O 1
ATOM 1012 N N . ILE A 1 132 ? 5.305 -23.323 7.031 1.00 53.47 132 ILE A N 1
ATOM 1013 C CA . ILE A 1 132 ? 6.598 -22.755 7.425 1.00 53.47 132 ILE A CA 1
ATOM 1014 C C . ILE A 1 132 ? 7.553 -23.903 7.754 1.00 53.47 132 ILE A C 1
ATOM 1016 O O . ILE A 1 132 ? 7.380 -24.594 8.756 1.00 53.47 132 ILE A O 1
ATOM 1020 N N . VAL A 1 133 ? 8.592 -24.076 6.936 1.00 61.75 133 VAL A N 1
ATOM 1021 C CA . VAL A 1 133 ? 9.705 -24.989 7.227 1.00 61.75 133 VAL A CA 1
ATOM 1022 C C . VAL A 1 133 ? 10.850 -24.172 7.815 1.00 61.75 133 VAL A C 1
ATOM 1024 O O . VAL A 1 133 ? 11.547 -23.456 7.098 1.00 61.75 133 VAL A O 1
ATOM 1027 N N . LEU A 1 134 ? 11.043 -24.261 9.130 1.00 53.91 134 LEU A N 1
ATOM 1028 C CA . LEU A 1 134 ? 12.210 -23.678 9.787 1.00 53.91 134 LEU A CA 1
ATOM 1029 C C . LEU A 1 134 ? 13.411 -24.595 9.535 1.00 53.91 134 LEU A C 1
ATOM 1031 O O . LEU A 1 134 ? 13.433 -25.730 10.010 1.00 53.91 134 LEU A O 1
ATOM 1035 N N . GLN A 1 135 ? 14.406 -24.122 8.784 1.00 56.81 135 GLN A N 1
ATOM 1036 C CA . GLN A 1 135 ? 15.696 -24.807 8.736 1.00 56.81 135 GLN A CA 1
ATOM 1037 C C . GLN A 1 135 ? 16.390 -24.617 10.085 1.00 56.81 135 GLN A C 1
ATOM 1039 O O . GLN A 1 135 ? 16.534 -23.494 10.567 1.00 56.81 135 GLN A O 1
ATOM 1044 N N . HIS A 1 136 ? 16.787 -25.725 10.706 1.00 53.84 136 HIS A N 1
ATOM 1045 C CA . HIS A 1 136 ? 17.609 -25.699 11.906 1.00 53.84 136 HIS A CA 1
ATOM 1046 C C . HIS A 1 136 ? 18.963 -25.093 11.521 1.00 53.84 136 HIS A C 1
ATOM 1048 O O . HIS A 1 136 ? 19.727 -25.718 10.788 1.00 53.84 136 HIS A O 1
ATOM 1054 N N . MET A 1 137 ? 19.235 -23.856 11.940 1.00 49.81 137 MET A N 1
ATOM 1055 C CA . MET A 1 137 ? 20.595 -23.333 11.866 1.00 49.81 137 MET A CA 1
ATOM 1056 C C . MET A 1 137 ? 21.350 -23.902 13.060 1.00 49.81 137 MET A C 1
ATOM 1058 O O . MET A 1 137 ? 21.139 -23.459 14.187 1.00 49.81 137 MET A O 1
ATOM 1062 N N . GLU A 1 138 ? 22.174 -24.917 12.812 1.00 47.22 138 GLU A N 1
ATOM 1063 C CA . GLU A 1 138 ? 23.174 -25.361 13.779 1.00 47.22 138 GLU A CA 1
ATOM 1064 C C . GLU A 1 138 ? 24.136 -24.195 14.045 1.00 47.22 138 GLU A C 1
ATOM 1066 O O . GLU A 1 138 ? 24.727 -23.637 13.117 1.00 47.22 138 GLU A O 1
ATOM 1071 N N . GLY A 1 139 ? 24.241 -23.804 15.313 1.00 40.56 139 GLY A N 1
ATOM 1072 C CA . GLY A 1 139 ? 25.199 -22.837 15.834 1.00 40.56 139 GLY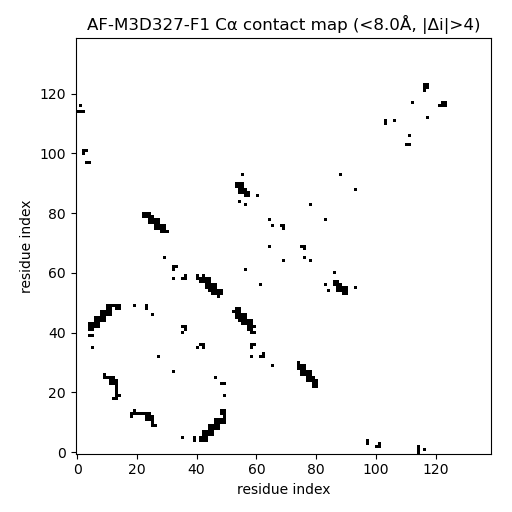 A CA 1
ATOM 1073 C C . GLY A 1 139 ? 25.759 -23.344 17.148 1.00 40.56 139 GLY A C 1
ATOM 1074 O O . GLY A 1 139 ? 24.967 -23.930 17.922 1.00 40.56 139 GLY A O 1
#

Secondary structure (DSSP, 8-state):
------EEEEE-GGGSTT-TTSPPEEEEEHHHHHHHHHH-TT-EEEEE-TTS-EEEEEHHHHHHHHHHH--TT-SEEEEEHHHHTTT-EEHHHHHHHHHHHH---S--HHHHHHHHT-STT---S--------------

Solvent-accessible surface area (backbone atoms only — not comparable to full-atom values): 8528 Å² total; per-residue (Å²): 123,77,69,75,76,57,71,46,79,45,66,18,54,20,66,37,92,96,34,71,89,49,79,40,28,38,79,46,48,49,65,63,53,50,55,43,46,76,75,32,80,76,16,31,28,40,41,29,38,63,89,68,52,47,37,37,30,49,43,65,57,55,51,52,51,41,75,75,68,48,59,90,86,55,67,54,46,74,47,44,48,86,77,45,60,86,66,38,43,47,52,82,63,48,49,58,53,53,52,56,69,60,53,70,72,97,51,57,73,70,57,50,54,60,50,66,42,75,48,102,89,39,74,77,90,72,86,83,88,80,87,82,81,81,78,82,77,87,127

pLDDT: mean 76.83, std 17.78, range [38.06, 96.5]

Mean predicted aligned error: 10.98 Å

Nearest PDB structures (foldseek):
  6xyl-assembly1_F  TM=5.136E-01  e=8.173E+00  Toxoplasma gondii ME49
  2rbc-assembly1_A-2  TM=4.278E-01  e=5.509E+00  Agrobacterium fabrum str. C58

Sequence (139 aa):
MRTGDLIQVKKSAALTPGRAGREDSWTVKRRQLHDLLEHSASSVYWLIRGNGDVLVVPAKFLAAVEGATARLSSKQFTVGYTTVRHAAITMEQYLPDLVVGLWLGSSSERTLQAAQGTGRTTRPRFALTIDIVLQHMEG

Radius of gyration: 18.13 Å; Cα contacts (8 Å, |Δi|>4): 174; chains: 1; bounding box: 48×46×46 Å